Protein AF-A0LES4-F1 (afdb_monomer_lite)

Secondary structure (DSSP, 8-state):
-----TT-EEE-TTS-EEEEEEETTEEEEEEESSSEEEEEE-TTSEEEETTT--EEEGGG-EE---------

Radius of gyration: 12.54 Å; chains: 1; bounding box: 34×29×34 Å

Sequence (72 aa):
MVELVDGQKYRLPNGEVVTARLYDGSFILEYRRKYRYPLAVGKDGRLFLRGEGMSWTVQDLSPDEEEEQTVN

Organism: Syntrophobacter fumaroxidans (strain DSM 10017 / MPOB) (NCBI:txid335543)

Structure (mmCIF, N/CA/C/O backbone):
data_AF-A0LES4-F1
#
_entry.id   AF-A0LES4-F1
#
loop_
_atom_site.group_PDB
_atom_site.id
_atom_site.type_symbol
_atom_site.label_atom_id
_atom_site.label_alt_id
_atom_site.label_comp_id
_atom_site.label_asym_id
_atom_site.label_entity_id
_atom_site.label_seq_id
_atom_site.pdbx_PDB_ins_code
_atom_site.Cartn_x
_atom_site.Cartn_y
_atom_site.Cartn_z
_atom_site.occupancy
_atom_site.B_iso_or_equiv
_atom_site.auth_seq_id
_atom_site.auth_comp_id
_atom_site.auth_asym_id
_atom_site.auth_atom_id
_atom_site.pdbx_PDB_model_num
ATOM 1 N N . MET A 1 1 ? 1.117 -9.913 10.274 1.00 57.38 1 MET A N 1
ATOM 2 C CA . MET A 1 1 ? 0.056 -9.452 9.356 1.00 57.38 1 MET A CA 1
ATOM 3 C C . MET A 1 1 ? 0.208 -7.946 9.283 1.00 5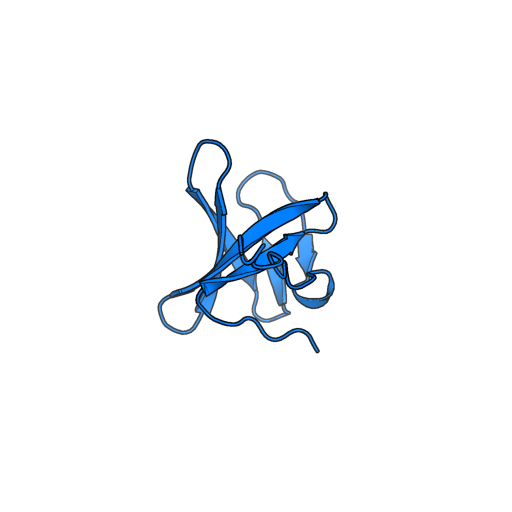7.38 1 MET A C 1
ATOM 5 O O . MET A 1 1 ? 0.200 -7.331 10.338 1.00 57.38 1 MET A O 1
ATOM 9 N N . VAL A 1 2 ? 0.494 -7.381 8.108 1.00 69.56 2 VAL A N 1
ATOM 10 C CA . VAL A 1 2 ? 0.601 -5.921 7.958 1.00 69.56 2 VAL A CA 1
ATOM 11 C C . VAL A 1 2 ? -0.818 -5.375 7.885 1.00 69.56 2 VAL A C 1
ATOM 13 O O . VAL A 1 2 ? -1.551 -5.697 6.951 1.00 69.56 2 VAL A O 1
ATOM 16 N N . GLU A 1 3 ? -1.220 -4.610 8.893 1.00 83.25 3 GLU A N 1
ATOM 17 C CA . GLU A 1 3 ? -2.474 -3.862 8.880 1.00 83.25 3 GLU A CA 1
ATOM 18 C C . GLU A 1 3 ? -2.191 -2.438 8.400 1.00 83.25 3 GLU A C 1
ATOM 20 O O . GLU A 1 3 ? -1.220 -1.802 8.824 1.00 83.25 3 GLU A O 1
ATOM 25 N N . LEU A 1 4 ? -3.013 -1.951 7.469 1.00 86.94 4 LEU A N 1
ATOM 26 C CA . LEU A 1 4 ? -2.909 -0.576 6.995 1.00 86.94 4 LEU A CA 1
ATOM 27 C C . LEU A 1 4 ? -3.470 0.374 8.052 1.00 86.94 4 LEU A C 1
ATOM 29 O O . LEU A 1 4 ? -4.576 0.175 8.554 1.00 86.94 4 LEU A O 1
ATOM 33 N N . VAL A 1 5 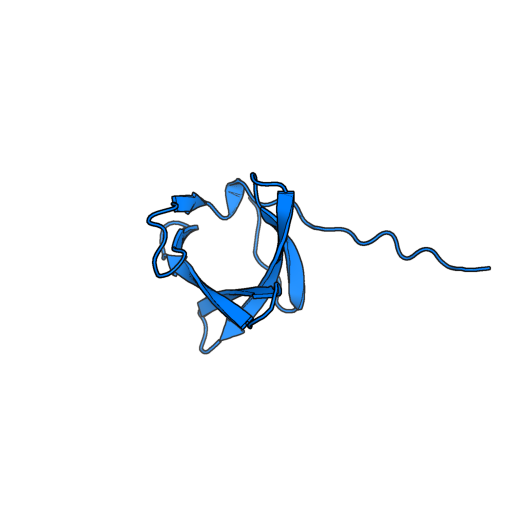? -2.714 1.425 8.348 1.00 90.19 5 VAL A N 1
ATOM 34 C CA . VAL A 1 5 ? -3.098 2.495 9.269 1.00 90.19 5 VAL A CA 1
ATOM 35 C C . VAL A 1 5 ? -3.302 3.775 8.467 1.00 90.19 5 VAL A C 1
ATOM 37 O O . VAL A 1 5 ? -2.460 4.136 7.644 1.00 90.19 5 VAL A O 1
ATOM 40 N N . ASP A 1 6 ? -4.424 4.466 8.676 1.00 91.25 6 ASP A N 1
ATOM 41 C CA . ASP A 1 6 ? -4.703 5.722 7.972 1.00 91.25 6 ASP A CA 1
ATOM 42 C C . ASP A 1 6 ? -3.620 6.769 8.268 1.00 91.25 6 ASP A C 1
ATOM 44 O O . ASP A 1 6 ? -3.279 7.029 9.419 1.00 91.25 6 ASP A O 1
ATOM 48 N N . GLY A 1 7 ? -3.060 7.358 7.213 1.00 88.81 7 GLY A N 1
ATOM 49 C CA . GLY A 1 7 ? -1.974 8.330 7.285 1.00 88.81 7 GLY A CA 1
ATOM 50 C C . GLY A 1 7 ? -0.564 7.737 7.360 1.00 88.81 7 GLY A C 1
ATOM 51 O O . GLY A 1 7 ? 0.386 8.478 7.108 1.00 88.81 7 GLY A O 1
ATOM 52 N N . GLN A 1 8 ? -0.403 6.436 7.625 1.00 90.88 8 GLN A N 1
ATOM 53 C CA . GLN A 1 8 ? 0.913 5.794 7.662 1.00 90.88 8 GLN A CA 1
ATOM 54 C C . GLN A 1 8 ? 1.516 5.696 6.256 1.00 90.88 8 GLN A C 1
ATOM 56 O O . GLN A 1 8 ? 0.833 5.389 5.271 1.00 90.88 8 GLN A O 1
ATOM 61 N N . LYS A 1 9 ? 2.823 5.947 6.159 1.00 90.50 9 LYS A N 1
ATOM 62 C CA . LYS A 1 9 ? 3.598 5.710 4.941 1.00 90.50 9 LYS A CA 1
ATOM 63 C C . LYS A 1 9 ? 4.083 4.264 4.896 1.00 90.50 9 LYS A C 1
ATOM 65 O O . LYS A 1 9 ? 4.478 3.697 5.912 1.00 90.50 9 LYS A O 1
ATOM 70 N N . TYR A 1 10 ? 4.071 3.684 3.709 1.00 89.88 10 TYR A N 1
ATOM 71 C CA . TYR A 1 10 ? 4.544 2.337 3.438 1.00 89.88 10 TYR A CA 1
ATOM 72 C C . TYR A 1 10 ? 5.458 2.349 2.222 1.00 89.88 10 TYR A C 1
ATOM 74 O O . TYR A 1 10 ? 5.218 3.079 1.259 1.00 89.88 10 TYR A O 1
ATOM 82 N N . ARG A 1 11 ? 6.481 1.505 2.248 1.00 89.06 11 ARG A N 1
ATOM 83 C CA . ARG A 1 11 ? 7.392 1.279 1.137 1.00 89.06 11 ARG A CA 1
ATOM 84 C C . ARG A 1 11 ? 6.951 0.057 0.339 1.00 89.06 11 ARG A C 1
ATOM 86 O O . ARG A 1 11 ? 6.728 -1.016 0.897 1.00 89.06 11 ARG A O 1
ATOM 93 N N . LEU A 1 12 ? 6.819 0.243 -0.968 1.00 87.06 12 LEU A N 1
ATOM 94 C CA . LEU A 1 12 ? 6.542 -0.797 -1.951 1.00 87.06 12 LEU A CA 1
ATOM 95 C C . LEU A 1 12 ? 7.816 -1.611 -2.254 1.00 87.06 12 LEU A C 1
ATOM 97 O O . LEU A 1 12 ? 8.924 -1.086 -2.116 1.00 87.06 12 LEU A O 1
ATOM 101 N N . PRO A 1 13 ? 7.697 -2.852 -2.769 1.00 85.50 13 PRO A N 1
ATOM 102 C CA . PRO A 1 13 ? 8.855 -3.683 -3.132 1.00 85.50 13 PRO A CA 1
ATOM 103 C C . PRO A 1 13 ? 9.798 -3.072 -4.178 1.00 85.50 13 PRO A C 1
ATOM 105 O O . PRO A 1 13 ? 10.966 -3.436 -4.253 1.00 85.50 13 PRO A O 1
ATOM 108 N N . ASN A 1 14 ? 9.309 -2.133 -4.991 1.00 83.94 14 ASN A N 1
ATOM 109 C CA . ASN A 1 14 ? 10.119 -1.387 -5.957 1.00 83.94 14 ASN A CA 1
ATOM 110 C C . ASN A 1 14 ? 10.862 -0.181 -5.336 1.00 83.94 14 ASN A C 1
ATOM 112 O O . ASN A 1 14 ? 11.502 0.571 -6.067 1.00 83.94 14 ASN A O 1
ATOM 116 N N . GLY A 1 15 ? 10.770 0.014 -4.016 1.00 85.12 15 GLY A N 1
ATOM 117 C CA . GLY A 1 15 ? 11.420 1.094 -3.268 1.00 85.12 15 GLY A CA 1
ATOM 118 C C . GLY A 1 15 ? 10.620 2.395 -3.188 1.00 85.12 15 GLY A C 1
ATOM 119 O O . GLY A 1 15 ? 11.048 3.331 -2.519 1.00 85.12 15 GLY A O 1
ATOM 120 N N . GLU A 1 16 ? 9.465 2.470 -3.842 1.00 84.69 16 GLU A N 1
ATOM 121 C CA . GLU A 1 16 ? 8.615 3.656 -3.840 1.00 84.69 16 GLU A CA 1
ATOM 122 C C . GLU A 1 16 ? 7.806 3.776 -2.539 1.00 84.69 16 GLU A C 1
ATOM 124 O O . GLU A 1 16 ? 7.405 2.771 -1.956 1.00 84.69 16 GLU A O 1
ATOM 129 N N . VAL A 1 17 ? 7.519 5.003 -2.098 1.00 87.50 17 VAL A N 1
ATOM 130 C CA . VAL A 1 17 ? 6.749 5.257 -0.867 1.00 87.50 17 VAL A CA 1
ATOM 131 C C . VAL A 1 17 ? 5.328 5.701 -1.205 1.00 87.50 17 VAL A C 1
ATOM 133 O O . VAL A 1 17 ? 5.101 6.547 -2.076 1.00 87.50 17 VAL A O 1
ATOM 136 N N . VAL A 1 18 ? 4.361 5.132 -0.493 1.00 87.62 18 VAL A N 1
ATOM 137 C CA . VAL A 1 18 ? 2.933 5.436 -0.599 1.00 87.62 18 VAL A CA 1
ATOM 138 C C . VAL A 1 18 ? 2.347 5.750 0.770 1.00 87.62 18 VAL A C 1
ATOM 140 O O . VAL A 1 18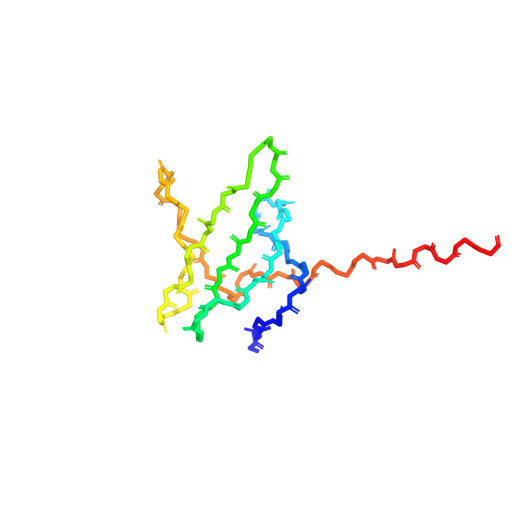 ? 2.818 5.247 1.782 1.00 87.62 18 VAL A O 1
ATOM 143 N N . THR A 1 19 ? 1.296 6.561 0.824 1.00 90.56 19 THR A N 1
ATOM 144 C CA . THR A 1 19 ? 0.563 6.844 2.069 1.00 90.56 19 THR A CA 1
ATOM 145 C C . THR A 1 19 ? -0.755 6.091 2.079 1.00 90.56 19 THR A C 1
ATOM 147 O O . THR A 1 19 ? -1.549 6.248 1.155 1.00 90.56 19 THR A O 1
ATOM 150 N N . ALA A 1 20 ? -1.027 5.301 3.112 1.00 90.56 20 ALA A N 1
ATOM 151 C CA . ALA A 1 20 ? -2.333 4.681 3.268 1.00 90.56 20 ALA A CA 1
ATOM 152 C C . ALA A 1 20 ? -3.381 5.729 3.652 1.00 90.56 20 ALA A C 1
ATOM 154 O O . ALA A 1 20 ? -3.153 6.556 4.533 1.00 90.56 20 ALA A O 1
ATOM 155 N N . ARG A 1 21 ? -4.531 5.703 2.979 1.00 90.56 21 ARG A N 1
ATOM 156 C CA . ARG A 1 21 ? -5.683 6.550 3.281 1.00 90.56 21 ARG A CA 1
ATOM 157 C C . ARG A 1 21 ? -6.952 5.736 3.373 1.00 90.56 21 ARG A C 1
ATOM 159 O O . ARG A 1 21 ? -7.267 4.990 2.449 1.00 90.56 21 ARG A O 1
ATOM 166 N N . LEU A 1 22 ? -7.694 5.911 4.457 1.00 89.06 22 LEU A N 1
ATOM 167 C CA . LEU A 1 22 ? -9.013 5.318 4.610 1.00 89.06 22 LEU A CA 1
ATOM 168 C C . LEU A 1 22 ? -10.059 6.205 3.922 1.00 89.06 22 LEU A C 1
ATOM 170 O O . LEU A 1 22 ? -10.293 7.341 4.326 1.00 89.06 22 LEU A O 1
ATOM 174 N N . TYR A 1 23 ? -10.701 5.676 2.884 1.00 84.06 23 TYR A N 1
ATOM 175 C CA . TYR A 1 23 ? -11.785 6.323 2.149 1.00 84.06 23 TYR A CA 1
ATOM 176 C C . TYR A 1 23 ? -13.012 5.414 2.144 1.00 84.06 23 TYR A C 1
ATOM 178 O O . TYR A 1 23 ? -12.972 4.315 1.599 1.00 84.06 23 TYR A O 1
ATOM 186 N N . ASP A 1 24 ? -14.109 5.881 2.744 1.00 86.06 24 ASP A N 1
ATOM 187 C CA . ASP A 1 24 ? -15.406 5.182 2.743 1.00 86.06 24 ASP A CA 1
ATOM 188 C C . ASP A 1 24 ? -15.311 3.702 3.184 1.00 86.06 24 ASP A C 1
ATOM 190 O O . ASP A 1 24 ? -15.826 2.783 2.551 1.00 86.06 24 ASP A O 1
ATOM 194 N N . GLY A 1 25 ? -14.547 3.449 4.254 1.00 82.94 25 GLY A N 1
ATOM 195 C CA . GLY A 1 25 ? -14.340 2.105 4.810 1.00 82.94 25 GLY A CA 1
ATOM 196 C C . GLY A 1 25 ? -13.371 1.210 4.026 1.00 82.94 25 GLY A C 1
ATOM 197 O O . GLY A 1 25 ? -13.166 0.063 4.416 1.00 82.94 25 GLY A O 1
ATOM 198 N N . SER A 1 26 ? -12.753 1.714 2.955 1.00 83.12 26 SER A N 1
ATOM 199 C CA . SER A 1 26 ? -11.733 1.005 2.175 1.00 83.12 26 SER A CA 1
ATOM 200 C C . SER A 1 26 ? -10.418 1.778 2.156 1.00 83.12 26 SER A C 1
ATOM 202 O O . SER A 1 26 ? -10.403 3.001 2.038 1.00 83.12 26 SER A O 1
ATOM 204 N N . PHE A 1 27 ? -9.291 1.076 2.248 1.00 86.81 27 PHE A N 1
ATOM 205 C CA . PHE A 1 27 ? -7.991 1.722 2.096 1.00 86.81 27 PHE A CA 1
ATOM 206 C C . PHE A 1 27 ? -7.641 1.941 0.623 1.00 86.81 27 PHE A C 1
ATOM 208 O O . PHE A 1 27 ? -7.832 1.068 -0.227 1.00 86.81 27 PHE A O 1
ATOM 215 N N . ILE A 1 28 ? -7.064 3.103 0.343 1.00 87.25 28 ILE A N 1
ATOM 216 C CA . ILE A 1 28 ? -6.306 3.390 -0.873 1.00 87.25 28 ILE A CA 1
ATOM 217 C C . ILE A 1 28 ? -4.865 3.712 -0.479 1.00 87.25 28 ILE A C 1
ATOM 219 O O . ILE A 1 28 ? -4.624 4.255 0.598 1.00 87.25 28 ILE A O 1
ATOM 223 N N . LEU A 1 29 ? -3.899 3.398 -1.339 1.00 86.75 29 LEU A N 1
ATOM 224 C CA . LEU A 1 29 ? -2.524 3.858 -1.159 1.00 86.75 29 LEU A CA 1
ATOM 225 C C . LEU A 1 29 ? -2.254 4.999 -2.123 1.00 86.75 29 LEU A C 1
ATOM 227 O O . LEU A 1 29 ? -2.516 4.910 -3.320 1.00 86.75 29 LEU A O 1
ATOM 231 N N . GLU A 1 30 ? -1.739 6.090 -1.595 1.00 87.25 30 GLU A N 1
ATOM 232 C CA . GLU A 1 30 ? -1.519 7.306 -2.347 1.00 87.25 30 GLU A CA 1
ATOM 233 C C . GLU A 1 30 ? -0.072 7.410 -2.737 1.00 87.25 30 GLU A C 1
ATOM 235 O O . GLU A 1 30 ? 0.820 7.526 -1.899 1.00 87.25 30 GLU A O 1
ATOM 240 N N . TYR A 1 31 ? 0.138 7.400 -4.038 1.00 81.44 31 TYR A N 1
ATOM 241 C CA . TYR A 1 31 ? 1.451 7.488 -4.617 1.00 81.44 31 TYR A CA 1
ATOM 242 C C . TYR A 1 31 ? 1.740 8.919 -5.051 1.00 81.44 31 TYR A C 1
ATOM 244 O O . TYR A 1 31 ? 0.991 9.489 -5.851 1.00 81.44 31 TYR A O 1
ATOM 252 N N . ARG A 1 32 ? 2.808 9.521 -4.513 1.00 69.19 32 ARG A N 1
ATOM 253 C CA . ARG A 1 32 ? 3.158 10.925 -4.764 1.00 69.19 32 ARG A CA 1
ATOM 254 C C . ARG A 1 32 ? 4.502 11.036 -5.485 1.00 69.19 32 ARG A C 1
ATOM 256 O O . ARG A 1 32 ? 5.522 11.320 -4.875 1.00 69.19 32 ARG A O 1
ATOM 263 N N . ARG A 1 33 ? 4.470 10.862 -6.811 1.00 68.25 33 ARG A N 1
ATOM 264 C CA . ARG A 1 33 ? 5.550 11.305 -7.714 1.00 68.25 33 ARG A CA 1
ATOM 265 C C . ARG A 1 33 ? 5.321 12.758 -8.137 1.00 68.25 33 ARG A C 1
ATOM 267 O O . ARG A 1 33 ? 5.569 13.683 -7.378 1.00 68.25 33 ARG A O 1
ATOM 274 N N . LYS A 1 34 ? 4.779 12.958 -9.343 1.00 66.25 34 LYS A N 1
ATOM 275 C CA . LYS A 1 34 ? 4.398 14.267 -9.905 1.00 66.25 34 LYS A CA 1
ATOM 276 C C . LYS A 1 34 ? 2.899 14.558 -9.758 1.00 66.25 34 LYS A C 1
ATOM 278 O O . LYS A 1 34 ? 2.498 15.713 -9.680 1.00 66.25 34 LYS A O 1
ATOM 283 N N . TYR A 1 35 ? 2.088 13.502 -9.685 1.00 65.56 35 TYR A N 1
ATOM 284 C CA . TYR A 1 35 ? 0.641 13.532 -9.473 1.00 65.56 35 TYR A CA 1
ATOM 285 C C . TYR A 1 35 ? 0.272 12.485 -8.418 1.00 65.56 35 TYR A C 1
ATOM 287 O O . TYR A 1 35 ? 1.025 11.532 -8.213 1.00 65.56 35 TYR A O 1
ATOM 295 N N . ARG A 1 36 ? -0.865 12.684 -7.741 1.00 71.25 36 ARG A N 1
ATOM 296 C CA . ARG A 1 36 ? -1.414 11.750 -6.749 1.00 71.25 36 ARG A CA 1
ATOM 297 C C . ARG A 1 36 ? -2.145 10.635 -7.491 1.00 71.25 36 ARG A C 1
ATOM 299 O O . ARG A 1 36 ? -3.175 10.898 -8.108 1.00 71.25 36 ARG A O 1
ATOM 306 N N . TYR A 1 37 ? -1.610 9.420 -7.439 1.00 73.56 37 TYR A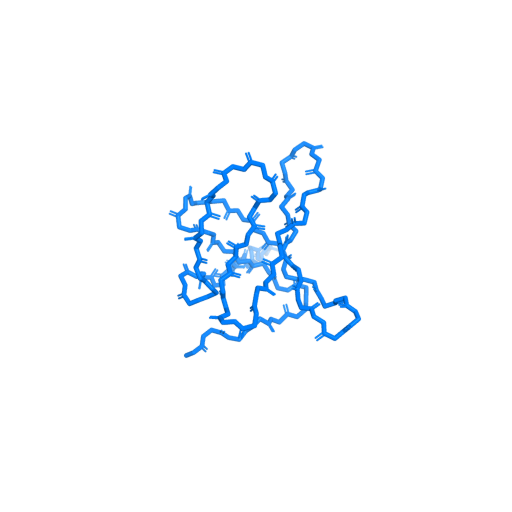 N 1
ATOM 307 C CA . TYR A 1 37 ? -2.263 8.240 -8.008 1.00 73.56 37 TYR A CA 1
ATOM 308 C C . TYR A 1 37 ? -2.800 7.355 -6.881 1.00 73.56 37 TYR A C 1
ATOM 310 O O . TYR A 1 37 ? -2.020 6.976 -6.006 1.00 73.56 37 TYR A O 1
ATOM 318 N N . PRO A 1 38 ? -4.102 7.026 -6.878 1.00 72.31 38 PRO A N 1
ATOM 319 C CA . PRO A 1 38 ? -4.640 6.051 -5.946 1.00 72.31 38 PRO A CA 1
ATOM 320 C C . PRO A 1 38 ? -4.319 4.633 -6.433 1.00 72.31 38 PRO A C 1
ATOM 322 O O . PRO A 1 38 ? -4.626 4.271 -7.572 1.00 72.31 38 PRO A O 1
ATOM 325 N N . LEU A 1 39 ? -3.733 3.822 -5.560 1.00 81.12 39 LEU A N 1
ATOM 326 C CA . LEU A 1 39 ? -3.696 2.371 -5.685 1.00 81.12 39 LEU A CA 1
ATOM 327 C C . LEU A 1 39 ? -4.850 1.810 -4.859 1.00 81.12 39 LEU A C 1
ATOM 329 O O . LEU A 1 39 ? -4.959 2.088 -3.663 1.00 81.12 39 LEU A O 1
ATOM 333 N N . ALA A 1 40 ? -5.715 1.029 -5.495 1.00 81.69 40 ALA A N 1
ATOM 334 C CA . ALA A 1 40 ? -6.814 0.379 -4.796 1.00 81.69 40 ALA A CA 1
ATOM 335 C C . ALA A 1 40 ? -6.306 -0.858 -4.049 1.00 81.69 40 ALA A C 1
ATOM 337 O O . ALA A 1 40 ? -5.514 -1.629 -4.599 1.00 81.69 40 ALA A O 1
ATOM 338 N N . VAL A 1 41 ? -6.801 -1.061 -2.827 1.00 84.81 41 VAL A N 1
ATOM 339 C CA . VAL A 1 41 ? -6.588 -2.289 -2.059 1.00 84.81 41 VAL A CA 1
ATOM 340 C C . VAL A 1 41 ? -7.792 -3.206 -2.275 1.00 84.81 41 VAL A C 1
ATOM 342 O O . VAL A 1 41 ? -8.916 -2.890 -1.887 1.00 84.81 41 VAL A O 1
ATOM 345 N N . GLY A 1 42 ? -7.570 -4.334 -2.943 1.00 80.69 42 GLY A N 1
ATOM 346 C CA . GLY A 1 42 ? -8.560 -5.387 -3.123 1.00 80.69 42 GLY A CA 1
ATOM 347 C C . GLY A 1 42 ? -8.897 -6.081 -1.805 1.00 80.69 42 GLY A C 1
ATOM 348 O O . GLY A 1 42 ? -8.122 -6.063 -0.850 1.00 80.69 42 GLY A O 1
ATOM 349 N N . LYS A 1 43 ? -10.054 -6.750 -1.755 1.00 81.50 43 LYS A N 1
ATOM 350 C CA . LYS A 1 43 ? -10.506 -7.492 -0.560 1.00 81.50 43 LYS A CA 1
ATOM 351 C C . LYS A 1 43 ? -9.577 -8.645 -0.164 1.00 81.50 43 LYS A C 1
ATOM 353 O O . LYS A 1 43 ? -9.602 -9.082 0.977 1.00 81.50 43 LYS A O 1
ATOM 358 N N . ASP A 1 44 ? -8.780 -9.138 -1.106 1.00 82.44 44 ASP A N 1
ATOM 359 C CA . ASP A 1 44 ? -7.741 -10.153 -0.920 1.00 82.44 44 ASP A CA 1
ATOM 360 C C . ASP A 1 44 ? -6.385 -9.554 -0.496 1.00 82.44 44 ASP A C 1
ATOM 362 O O . ASP A 1 44 ? -5.396 -10.275 -0.385 1.00 82.44 44 ASP A O 1
ATOM 366 N N . GLY A 1 45 ? -6.325 -8.237 -0.273 1.00 82.44 45 GLY A N 1
ATOM 367 C CA . GLY A 1 45 ? -5.103 -7.511 0.052 1.00 82.44 45 GLY A CA 1
ATOM 368 C C . GLY A 1 45 ? -4.210 -7.236 -1.156 1.00 82.44 45 GLY A C 1
ATOM 369 O O . GLY A 1 45 ? -3.087 -6.774 -0.967 1.00 82.44 45 GLY A O 1
ATOM 370 N N . ARG A 1 46 ? -4.658 -7.503 -2.391 1.00 84.62 46 ARG A N 1
ATOM 371 C CA . ARG A 1 46 ? -3.897 -7.143 -3.596 1.00 84.62 46 ARG A CA 1
ATOM 372 C C . ARG A 1 46 ? -3.970 -5.648 -3.876 1.00 84.62 46 ARG A C 1
ATOM 374 O O . ARG A 1 46 ? -5.014 -5.023 -3.724 1.00 84.62 46 ARG A O 1
ATOM 381 N N . LEU A 1 47 ? -2.861 -5.090 -4.328 1.00 83.50 47 LEU A N 1
ATOM 382 C CA . LEU A 1 47 ? -2.715 -3.697 -4.718 1.00 83.50 47 LEU A CA 1
ATOM 383 C C . LEU A 1 47 ? -2.839 -3.589 -6.231 1.00 83.50 47 LEU A C 1
ATOM 385 O O . LEU A 1 47 ? -2.138 -4.289 -6.958 1.00 83.50 47 LEU A O 1
ATOM 389 N N . PHE A 1 48 ? -3.704 -2.695 -6.700 1.00 77.62 48 PHE A N 1
ATOM 390 C CA . PHE A 1 48 ? -3.902 -2.452 -8.125 1.00 77.62 48 PHE A CA 1
ATOM 391 C C . PHE A 1 48 ? -3.479 -1.030 -8.476 1.00 77.62 48 PHE A C 1
ATOM 393 O O . PHE A 1 48 ? -4.150 -0.062 -8.103 1.00 77.62 48 PHE A O 1
ATOM 400 N N . LEU A 1 49 ? -2.384 -0.902 -9.231 1.00 71.56 49 LEU A N 1
ATOM 401 C CA . LEU A 1 49 ? -2.005 0.367 -9.845 1.00 71.56 49 LEU A CA 1
ATOM 402 C C . LEU A 1 49 ? -2.731 0.516 -11.186 1.00 71.56 49 LEU A C 1
ATOM 404 O O . LEU A 1 49 ? -2.518 -0.254 -12.129 1.00 71.56 49 LEU A O 1
ATOM 408 N N . ARG A 1 50 ? -3.613 1.515 -11.278 1.00 64.38 50 ARG A N 1
ATOM 409 C CA . ARG A 1 50 ? -4.385 1.796 -12.494 1.00 64.38 50 ARG A CA 1
ATOM 410 C C . ARG A 1 50 ? -3.438 2.163 -13.645 1.00 64.38 50 ARG A C 1
ATOM 412 O O . ARG A 1 50 ? -2.920 3.272 -13.675 1.00 64.38 50 ARG A O 1
ATOM 419 N N . GLY A 1 51 ? -3.271 1.252 -14.604 1.00 60.34 51 GLY A N 1
ATOM 420 C CA . GLY A 1 51 ? -2.550 1.492 -15.861 1.00 60.34 51 GLY A CA 1
ATOM 421 C C . GLY A 1 51 ? -1.253 0.703 -16.060 1.00 60.34 51 GLY A C 1
ATOM 422 O O . GLY A 1 5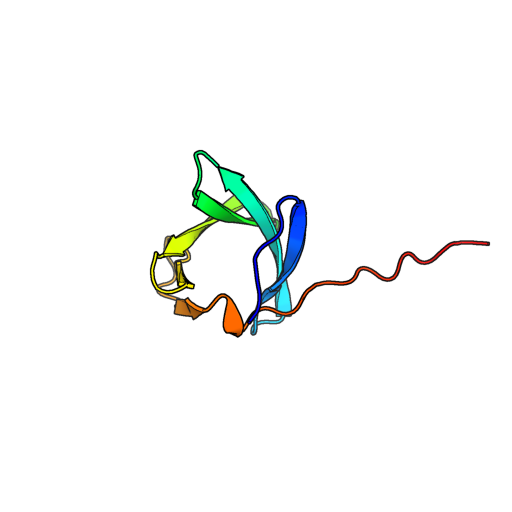1 ? -0.804 0.625 -17.196 1.00 60.34 51 GLY A O 1
ATOM 423 N N . GLU A 1 52 ? -0.686 0.074 -15.023 1.00 63.25 52 GLU A N 1
ATOM 424 C CA . GLU A 1 52 ? 0.603 -0.643 -15.148 1.00 63.25 52 GLU A CA 1
ATOM 425 C C . GLU A 1 52 ? 0.518 -2.161 -14.936 1.00 63.25 52 GLU A C 1
ATOM 427 O O . GLU A 1 52 ? 1.515 -2.858 -15.087 1.00 63.25 52 GLU A O 1
ATOM 432 N N . GLY A 1 53 ? -0.658 -2.712 -14.611 1.00 59.66 53 GLY A N 1
ATOM 433 C CA . GLY A 1 53 ? -0.830 -4.165 -14.457 1.00 59.66 53 GLY A CA 1
ATOM 434 C C . GLY A 1 53 ? 0.001 -4.789 -13.325 1.00 59.66 53 GLY A C 1
ATOM 435 O O . GLY A 1 53 ? 0.098 -6.010 -13.243 1.00 59.66 53 GLY A O 1
ATOM 436 N N . MET A 1 54 ? 0.593 -3.972 -12.451 1.00 66.19 54 MET A N 1
ATOM 437 C CA . MET A 1 54 ? 1.363 -4.434 -11.300 1.00 66.19 54 MET A CA 1
ATOM 438 C C . MET A 1 54 ? 0.424 -4.863 -10.173 1.00 66.1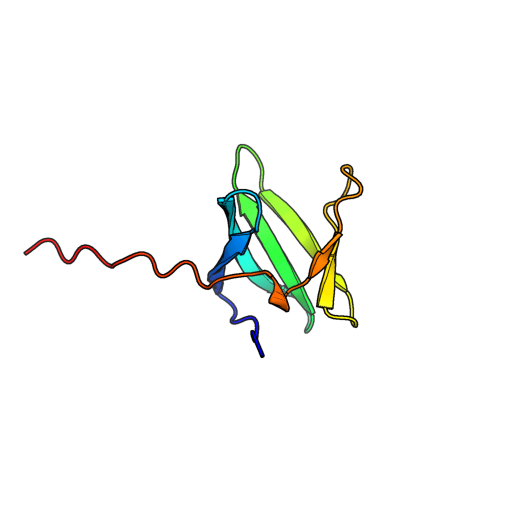9 54 MET A C 1
ATOM 440 O O . MET A 1 54 ? -0.491 -4.122 -9.805 1.00 66.19 54 MET A O 1
ATOM 444 N N . SER A 1 55 ? 0.678 -6.053 -9.625 1.00 71.69 55 SER A N 1
ATOM 445 C CA . SER A 1 55 ? -0.037 -6.616 -8.481 1.00 71.69 55 SER A CA 1
ATOM 446 C C . SER A 1 55 ? 0.947 -6.975 -7.367 1.00 71.69 55 SER A C 1
ATOM 448 O O . SER A 1 55 ? 1.572 -8.035 -7.405 1.00 71.69 55 SER A O 1
ATOM 450 N N . TRP A 1 56 ? 1.081 -6.096 -6.378 1.00 84.44 56 TRP A N 1
ATOM 451 C CA . TRP A 1 56 ? 1.687 -6.428 -5.082 1.00 84.44 56 TRP A CA 1
ATOM 452 C C . TRP A 1 56 ? 0.593 -6.802 -4.085 1.00 84.44 56 TRP A C 1
ATOM 454 O O . TRP A 1 56 ? -0.594 -6.656 -4.383 1.00 84.44 56 TRP A O 1
ATOM 464 N N . THR A 1 57 ? 0.960 -7.255 -2.895 1.00 87.06 57 THR A N 1
ATOM 465 C CA . THR A 1 57 ? 0.025 -7.417 -1.782 1.00 87.06 57 THR A CA 1
ATOM 466 C C . THR A 1 57 ? 0.379 -6.475 -0.638 1.00 87.06 57 THR A C 1
ATOM 468 O O . THR A 1 57 ? 1.521 -6.051 -0.494 1.00 87.06 57 THR A O 1
ATOM 471 N N . VAL A 1 58 ? -0.597 -6.157 0.215 1.00 84.75 58 VAL A N 1
ATOM 472 C CA . VAL A 1 58 ? -0.378 -5.385 1.452 1.00 84.75 58 VAL A CA 1
ATOM 473 C C . VAL A 1 58 ? 0.677 -6.045 2.350 1.00 84.75 58 VAL A C 1
ATOM 475 O O . VAL A 1 58 ? 1.361 -5.361 3.100 1.00 84.75 58 VAL A O 1
ATOM 478 N N . GLN A 1 59 ? 0.848 -7.366 2.253 1.00 86.38 59 GLN A N 1
ATOM 479 C CA . GLN A 1 59 ? 1.841 -8.111 3.029 1.00 86.38 59 GLN A CA 1
ATOM 480 C C . GLN A 1 59 ? 3.279 -7.869 2.556 1.00 86.38 59 GLN A C 1
ATOM 482 O O . GLN A 1 59 ? 4.203 -8.093 3.330 1.00 86.38 59 GLN A O 1
ATOM 487 N N . ASP A 1 60 ? 3.458 -7.394 1.322 1.00 87.50 60 ASP A N 1
ATOM 488 C CA . ASP A 1 60 ? 4.767 -7.047 0.762 1.00 87.50 60 ASP A CA 1
ATOM 489 C C . ASP A 1 60 ? 5.198 -5.617 1.133 1.00 87.50 60 ASP A C 1
ATOM 491 O O . ASP A 1 60 ? 6.287 -5.179 0.763 1.00 87.50 60 ASP A O 1
ATOM 495 N N . LEU A 1 61 ? 4.328 -4.865 1.816 1.00 87.81 61 LEU A N 1
ATOM 496 C CA . LEU A 1 61 ? 4.598 -3.502 2.248 1.00 87.81 61 LEU A CA 1
ATOM 497 C C . LEU A 1 61 ? 5.347 -3.489 3.575 1.00 87.81 61 LEU A C 1
ATOM 499 O O . LEU A 1 61 ? 4.957 -4.160 4.531 1.00 87.81 61 LEU A O 1
ATOM 503 N N . SER A 1 62 ? 6.339 -2.612 3.665 1.00 89.88 62 SER A N 1
ATOM 504 C CA . SER A 1 62 ? 7.005 -2.296 4.929 1.00 89.88 62 SER A CA 1
ATOM 505 C C . SER A 1 62 ? 6.568 -0.914 5.402 1.00 89.88 62 SER A C 1
ATOM 507 O O . SER A 1 62 ? 6.519 -0.006 4.569 1.00 89.88 62 SER A O 1
ATOM 509 N N . PRO A 1 63 ? 6.253 -0.705 6.693 1.00 89.44 63 PRO A N 1
ATOM 510 C CA . PRO A 1 63 ? 6.105 0.639 7.236 1.00 89.44 63 PRO A CA 1
ATOM 511 C C . PRO A 1 63 ? 7.341 1.472 6.889 1.00 89.44 63 PRO A C 1
ATOM 513 O O . PRO A 1 63 ? 8.473 1.043 7.112 1.00 89.44 63 PRO A O 1
ATOM 516 N N . ASP A 1 64 ? 7.119 2.635 6.288 1.00 87.19 64 ASP A N 1
ATOM 517 C CA . ASP A 1 64 ? 8.163 3.635 6.111 1.00 87.19 64 ASP A CA 1
ATOM 518 C C . ASP A 1 64 ? 8.184 4.439 7.409 1.00 87.19 64 ASP A C 1
ATOM 520 O O . ASP A 1 64 ? 7.467 5.429 7.574 1.00 87.19 64 ASP A O 1
ATOM 524 N N . GLU A 1 65 ? 8.914 3.908 8.387 1.00 76.50 65 GLU A N 1
ATOM 525 C CA . GLU A 1 65 ? 9.315 4.659 9.565 1.00 76.50 65 GLU A CA 1
ATOM 526 C C . GLU A 1 65 ? 10.285 5.725 9.052 1.00 76.50 65 GLU A C 1
ATOM 528 O O . GLU A 1 65 ? 11.480 5.479 8.894 1.00 76.50 65 GLU A O 1
ATOM 533 N N . GLU A 1 66 ? 9.764 6.900 8.683 1.00 62.50 66 GLU A N 1
ATOM 534 C CA . GLU A 1 66 ? 10.608 8.087 8.680 1.00 62.50 66 GLU A CA 1
ATOM 535 C C . GLU A 1 66 ? 11.190 8.151 10.091 1.00 62.50 66 GLU A C 1
ATOM 537 O O . GLU A 1 66 ? 10.461 8.421 11.045 1.00 62.50 66 GLU A O 1
ATOM 542 N N . GLU A 1 67 ? 12.482 7.836 10.236 1.00 54.00 67 GLU A N 1
ATOM 543 C CA . GLU A 1 67 ? 13.244 8.291 11.387 1.00 54.00 67 GLU A CA 1
ATOM 544 C C . GLU A 1 67 ? 12.941 9.785 11.488 1.00 54.00 67 GLU A C 1
ATOM 546 O O . GLU A 1 67 ? 13.373 10.575 10.643 1.00 54.00 67 GLU A O 1
ATOM 551 N N . GLU A 1 68 ? 12.151 10.177 12.488 1.00 48.91 68 GLU A N 1
ATOM 552 C CA . GLU A 1 68 ? 12.184 11.535 12.991 1.00 48.91 68 GLU A CA 1
ATOM 553 C C . GLU A 1 68 ? 13.647 11.775 13.366 1.00 48.91 68 GLU A C 1
ATOM 555 O O . GLU A 1 68 ? 14.085 11.448 14.470 1.00 48.91 68 GLU A O 1
ATOM 560 N N . GLN A 1 69 ? 14.431 12.318 12.429 1.00 46.66 69 GLN A N 1
ATOM 561 C CA . GLN A 1 69 ? 15.645 13.039 12.760 1.00 46.66 69 GLN A CA 1
ATOM 562 C C . GLN A 1 69 ? 15.187 14.200 13.631 1.00 46.66 69 GLN A C 1
ATOM 564 O O . GLN A 1 69 ? 14.854 15.289 13.163 1.00 46.66 69 GLN A O 1
ATOM 569 N N . THR A 1 70 ? 15.119 13.912 14.924 1.00 41.91 70 THR A N 1
ATOM 570 C CA . THR A 1 70 ? 15.060 14.877 15.999 1.00 41.91 70 THR A CA 1
ATOM 571 C C . THR A 1 70 ? 16.355 15.661 15.872 1.00 41.91 70 THR A C 1
ATOM 573 O O . THR A 1 70 ? 17.420 15.245 16.323 1.00 41.91 70 THR A O 1
ATOM 576 N N . VAL A 1 71 ? 16.280 16.765 15.136 1.00 52.88 71 VAL A N 1
ATOM 577 C CA . VAL A 1 71 ? 17.309 17.793 15.142 1.00 52.88 71 VAL A CA 1
ATOM 578 C C . VAL A 1 71 ? 17.341 18.364 16.561 1.00 52.88 71 VAL A C 1
ATOM 580 O O . VAL A 1 71 ? 16.458 19.124 16.951 1.00 52.88 71 VAL A O 1
ATOM 583 N N . ASN A 1 72 ? 18.301 17.888 17.358 1.00 47.19 72 ASN A N 1
ATOM 584 C CA . ASN A 1 72 ? 18.713 18.528 18.611 1.00 47.19 72 ASN A CA 1
ATOM 585 C C . ASN A 1 72 ? 19.373 19.880 18.328 1.00 47.19 72 ASN A C 1
ATOM 587 O O . ASN A 1 72 ? 20.096 19.975 17.307 1.00 47.19 72 ASN A O 1
#

pLDDT: mean 78.26, std 12.65, range [41.91, 91.25]

Foldseek 3Di:
DQDADAQWWKAAPVRFIWGWHQDPNFIWTWGDDPDTFTWGQDPVQWTHGPPDPDTDGSVRIDTPPPPPPPPD